Protein AF-A0A9C7RFK9-F1 (afdb_monomer)

Solvent-accessible surface area (backbone atoms only — not comparable to full-atom values): 6118 Å² total; per-residue (Å²): 120,67,70,62,56,51,51,50,53,51,51,53,49,49,54,52,49,52,61,69,42,43,72,68,71,49,64,71,75,72,74,73,94,72,76,91,47,74,59,58,58,42,50,52,50,40,52,53,40,51,52,52,48,50,52,50,52,49,37,42,77,68,64,74,48,54,73,69,58,44,53,54,55,47,53,53,46,50,53,52,38,53,51,41,51,54,54,50,50,62,68,68,59,82,67,87,82,82,88,84,79,132

Sequence (102 aa):
MEFSSLLIVIFVFILSGVFIMRPFLVEEKKPKRSGSSRTDSLVAEKERLLLAIEELDLEYELEKISSGEHNRNRDILLAEAADVIKQLDKIQKPGSSKKKKT

Mean predicted aligned error: 14.39 Å

Foldseek 3Di:
DVVVVVVVVVVVVVVVVCVVCVVVVPPVVPPDPDDDDPLVVLVVVLVVLVVVLVVLVVCVVVVVDDPVVSVVVNVVSVVVNVVSVVVNVVVVPPPPPPDDDD

Radius of gyration: 21.05 Å; Cα contacts (8 Å, |Δi|>4): 32; chains: 1; bounding box: 49×44×56 Å

pLDDT: mean 77.38, std 15.26, range [45.16, 93.25]

Structure (mmCIF, N/CA/C/O backbone):
data_AF-A0A9C7RFK9-F1
#
_entry.id   AF-A0A9C7RFK9-F1
#
loop_
_atom_site.group_PDB
_atom_site.id
_atom_site.type_symbol
_atom_site.label_atom_id
_atom_site.label_alt_id
_atom_site.label_comp_id
_atom_site.label_asym_id
_atom_site.label_entity_id
_atom_site.label_seq_id
_atom_site.pdbx_PDB_ins_code
_atom_site.Cartn_x
_atom_site.Cartn_y
_atom_site.Cartn_z
_atom_site.occupancy
_atom_site.B_iso_or_equiv
_atom_site.auth_seq_id
_atom_site.auth_comp_id
_atom_site.auth_asym_id
_atom_site.auth_atom_id
_atom_site.pdbx_PDB_model_num
ATOM 1 N N . MET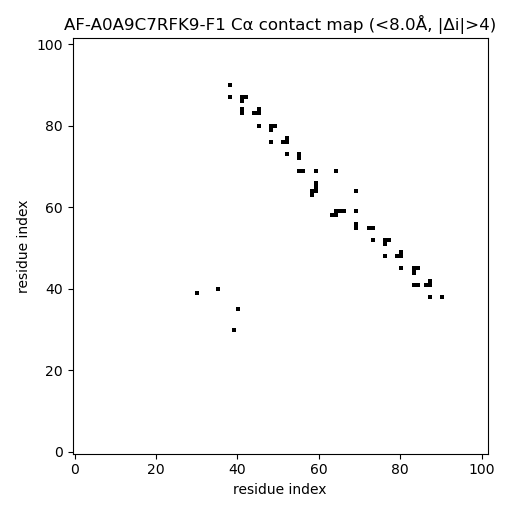 A 1 1 ? 10.846 24.190 -31.619 1.00 61.62 1 MET A N 1
ATOM 2 C CA . MET A 1 1 ? 10.822 22.769 -31.212 1.00 61.62 1 MET A CA 1
ATOM 3 C C . MET A 1 1 ? 11.268 22.578 -29.757 1.00 61.62 1 MET A C 1
ATOM 5 O O . MET A 1 1 ? 10.706 21.718 -29.103 1.00 61.62 1 MET A O 1
ATOM 9 N N . GLU A 1 2 ? 12.133 23.440 -29.205 1.00 67.38 2 GLU A N 1
ATOM 10 C CA . GLU A 1 2 ? 12.617 23.359 -27.805 1.00 67.38 2 GLU A CA 1
ATOM 11 C C . GLU A 1 2 ? 11.585 23.669 -26.700 1.00 67.38 2 GLU A C 1
ATOM 13 O O . GLU A 1 2 ? 11.654 23.139 -25.597 1.00 67.38 2 GLU A O 1
ATOM 18 N N . PHE A 1 3 ? 10.592 24.524 -26.964 1.00 79.81 3 PHE A N 1
ATOM 19 C CA . PHE A 1 3 ? 9.611 24.894 -25.933 1.00 79.81 3 PHE A CA 1
ATOM 20 C C . PHE A 1 3 ? 8.672 23.739 -25.558 1.00 79.81 3 PHE A C 1
ATOM 22 O O . PHE A 1 3 ? 8.254 23.629 -24.408 1.00 79.81 3 PHE A O 1
ATOM 29 N N . SER A 1 4 ? 8.365 22.853 -26.509 1.00 81.12 4 SER A N 1
ATOM 30 C CA . SER A 1 4 ? 7.516 21.685 -26.255 1.00 81.12 4 SER A CA 1
ATOM 31 C C . SER A 1 4 ? 8.236 20.622 -25.428 1.00 81.12 4 SER A C 1
ATOM 33 O O . SER A 1 4 ? 7.624 20.046 -24.533 1.00 81.12 4 SER A O 1
ATOM 35 N N . SER A 1 5 ? 9.528 20.384 -25.676 1.00 86.56 5 SER A N 1
ATOM 36 C CA . SER A 1 5 ? 10.317 19.445 -24.870 1.00 86.56 5 SER A CA 1
ATOM 37 C C . SER A 1 5 ? 10.509 19.963 -23.444 1.00 86.56 5 SER A C 1
ATOM 39 O O . SER A 1 5 ? 10.365 19.191 -22.498 1.00 86.56 5 SER A O 1
ATOM 41 N N . LEU A 1 6 ? 10.719 21.273 -23.268 1.00 91.38 6 LEU A N 1
ATOM 42 C CA . LEU A 1 6 ? 10.827 21.897 -21.947 1.00 91.38 6 LEU A CA 1
ATOM 43 C C . LEU A 1 6 ? 9.552 21.703 -21.106 1.00 91.38 6 LEU A C 1
ATOM 45 O O . LEU A 1 6 ? 9.632 21.358 -19.928 1.00 91.38 6 LEU A O 1
ATOM 49 N N . LEU A 1 7 ? 8.373 21.880 -21.712 1.00 91.38 7 LEU A N 1
ATOM 50 C CA . LEU A 1 7 ? 7.091 21.682 -21.029 1.00 91.38 7 LEU A CA 1
ATOM 51 C C . LEU A 1 7 ? 6.892 20.232 -20.578 1.00 91.38 7 LEU A C 1
ATOM 53 O O . LEU A 1 7 ? 6.425 20.002 -19.465 1.00 91.38 7 LEU A O 1
ATOM 57 N N . ILE A 1 8 ? 7.282 19.262 -21.408 1.00 90.25 8 ILE A N 1
ATOM 58 C CA . ILE A 1 8 ? 7.194 17.836 -21.064 1.00 90.25 8 ILE A CA 1
ATOM 59 C C . ILE A 1 8 ? 8.128 17.510 -19.896 1.00 90.25 8 ILE A C 1
ATOM 61 O O . ILE A 1 8 ? 7.707 16.857 -18.943 1.00 90.25 8 ILE A O 1
ATOM 65 N N . VAL A 1 9 ? 9.369 18.001 -19.929 1.00 91.94 9 VAL A N 1
ATOM 66 C CA . VAL A 1 9 ? 10.340 17.779 -18.848 1.00 91.94 9 VAL A CA 1
ATOM 67 C C . VAL A 1 9 ? 9.826 18.354 -17.528 1.00 91.94 9 VAL A C 1
ATOM 69 O O . VAL A 1 9 ? 9.857 17.666 -16.511 1.00 91.94 9 VAL A O 1
ATOM 72 N N . ILE A 1 10 ? 9.287 19.576 -17.540 1.00 93.25 10 ILE A N 1
ATOM 73 C CA . ILE A 1 10 ? 8.716 20.209 -16.342 1.00 93.25 10 ILE A CA 1
ATOM 74 C C . ILE A 1 10 ? 7.493 19.434 -15.841 1.00 93.25 10 ILE A C 1
ATOM 76 O O . ILE A 1 10 ? 7.351 19.223 -14.640 1.00 93.25 10 ILE A O 1
ATOM 80 N N . PHE A 1 11 ? 6.625 18.972 -16.740 1.00 93.00 11 PHE A N 1
ATOM 81 C CA . PHE A 1 11 ? 5.437 18.206 -16.371 1.00 93.00 11 PHE A CA 1
ATOM 82 C C . PHE A 1 11 ? 5.795 16.884 -15.679 1.00 93.00 11 PHE A C 1
ATOM 84 O O . PHE A 1 11 ? 5.263 16.580 -14.610 1.00 93.00 11 PHE A O 1
ATOM 91 N N . VAL A 1 12 ? 6.752 16.136 -16.236 1.00 91.56 12 VAL A N 1
ATOM 92 C CA . VAL A 1 12 ? 7.261 14.899 -15.621 1.00 91.56 12 VAL A CA 1
ATOM 93 C C . VAL A 1 12 ? 7.960 15.194 -14.293 1.00 91.56 12 VAL A C 1
ATOM 95 O O . VAL A 1 12 ? 7.772 14.461 -13.324 1.00 91.56 12 VAL A O 1
ATOM 98 N N . PHE A 1 13 ? 8.718 16.290 -14.213 1.00 93.12 13 PHE A N 1
ATOM 99 C CA . PHE A 1 13 ? 9.386 16.708 -12.983 1.00 93.12 13 PHE A CA 1
ATOM 100 C C . PHE A 1 13 ? 8.390 17.032 -11.862 1.00 93.12 13 PHE A C 1
ATOM 102 O O . PHE A 1 13 ? 8.581 16.592 -10.731 1.00 93.12 13 PHE A O 1
ATOM 109 N N . ILE A 1 14 ? 7.294 17.733 -12.171 1.00 91.62 14 ILE A N 1
ATOM 110 C CA . ILE A 1 14 ? 6.228 18.035 -11.206 1.00 91.62 14 ILE A CA 1
ATOM 111 C C . ILE A 1 14 ? 5.523 16.750 -10.759 1.00 91.62 14 ILE A C 1
ATOM 113 O O . ILE A 1 14 ? 5.322 16.565 -9.563 1.00 91.62 14 ILE A O 1
ATOM 117 N N . LEU A 1 15 ? 5.180 15.847 -11.683 1.00 88.69 15 LEU A N 1
ATOM 118 C CA . LEU A 1 15 ? 4.554 14.559 -11.355 1.00 88.69 15 LEU A CA 1
ATOM 119 C C . LEU A 1 15 ? 5.432 13.711 -10.426 1.00 88.69 15 LEU A C 1
ATOM 121 O O . LEU A 1 15 ? 4.952 13.214 -9.409 1.00 88.69 15 LEU A O 1
ATOM 125 N N . SER A 1 16 ? 6.722 13.600 -10.748 1.00 85.94 16 SER A N 1
ATOM 126 C CA . SER A 1 16 ? 7.704 12.893 -9.922 1.00 85.94 16 SER A CA 1
ATOM 127 C C . SER A 1 16 ? 7.870 13.559 -8.552 1.00 85.94 16 SER A C 1
ATOM 129 O O . SER A 1 16 ? 7.809 12.893 -7.519 1.00 85.94 16 SER A O 1
ATOM 131 N N . GLY A 1 17 ? 7.969 14.892 -8.525 1.00 86.00 17 GLY A N 1
ATOM 132 C CA . GLY A 1 17 ? 8.030 15.676 -7.295 1.00 86.00 17 GLY A CA 1
ATOM 133 C C . GLY A 1 17 ? 6.817 15.442 -6.397 1.00 86.00 17 GLY A C 1
ATOM 134 O O . GLY A 1 17 ? 6.986 15.142 -5.222 1.00 86.00 17 GLY A O 1
ATOM 135 N N . VAL A 1 18 ? 5.597 15.492 -6.941 1.00 83.38 18 VAL A N 1
ATOM 136 C CA . VAL A 1 18 ? 4.355 15.225 -6.193 1.00 83.38 18 VAL A CA 1
ATOM 137 C C . VAL A 1 18 ? 4.320 13.793 -5.661 1.00 83.38 18 VAL A C 1
ATOM 139 O O . VAL A 1 18 ? 3.904 13.585 -4.522 1.00 83.38 18 VAL A O 1
ATOM 142 N N . PHE A 1 19 ? 4.782 12.812 -6.439 1.00 80.19 19 PHE A N 1
ATOM 143 C CA . PHE A 1 19 ? 4.839 11.417 -6.005 1.00 80.19 19 PHE A CA 1
ATOM 144 C C . PHE A 1 19 ? 5.788 11.225 -4.811 1.00 80.19 19 PHE A C 1
ATOM 146 O O . PHE A 1 19 ? 5.414 10.606 -3.817 1.00 80.19 19 PHE A O 1
ATOM 153 N N . ILE A 1 20 ? 6.973 11.838 -4.862 1.00 80.12 20 ILE A N 1
ATOM 154 C CA . ILE A 1 20 ? 7.983 11.791 -3.791 1.00 80.12 20 ILE A CA 1
ATOM 155 C C . ILE A 1 20 ? 7.547 12.597 -2.561 1.00 80.12 20 ILE A C 1
ATOM 157 O O . ILE A 1 20 ? 7.863 12.229 -1.431 1.00 80.12 20 ILE A O 1
ATOM 161 N N . MET A 1 21 ? 6.806 13.689 -2.757 1.00 73.38 21 MET A N 1
ATOM 162 C CA . MET A 1 21 ? 6.318 14.533 -1.663 1.00 73.38 21 MET A CA 1
ATOM 163 C C . MET A 1 21 ? 5.031 13.991 -1.028 1.00 73.38 21 MET A C 1
ATOM 165 O O . MET A 1 21 ? 4.695 14.386 0.087 1.00 73.38 21 MET A O 1
ATOM 169 N N . ARG A 1 22 ? 4.332 13.051 -1.682 1.00 68.12 22 ARG A N 1
ATOM 170 C CA . ARG A 1 22 ? 3.141 12.372 -1.150 1.00 68.12 22 ARG A CA 1
ATOM 171 C C . ARG A 1 22 ? 3.359 11.780 0.255 1.00 68.12 22 ARG A C 1
ATOM 173 O O . ARG A 1 22 ? 2.557 12.122 1.121 1.00 68.12 22 ARG A O 1
ATOM 180 N N . PRO A 1 23 ? 4.412 10.987 0.548 1.00 69.56 23 PRO A N 1
ATOM 181 C CA . PRO A 1 23 ? 4.667 10.492 1.907 1.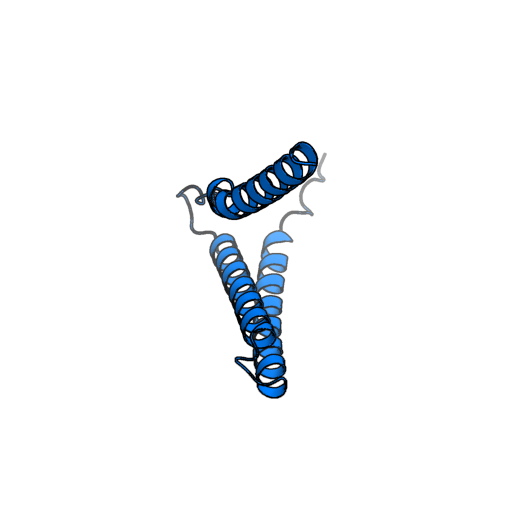00 69.56 23 PRO A CA 1
ATOM 182 C C . PRO A 1 23 ? 5.052 11.589 2.914 1.00 69.56 23 PRO A C 1
ATOM 184 O O . PRO A 1 23 ? 5.014 11.344 4.112 1.00 69.56 23 PRO A O 1
ATOM 187 N N . PHE A 1 24 ? 5.427 12.790 2.457 1.00 62.62 24 PHE A N 1
ATOM 188 C CA . PHE A 1 24 ? 5.808 13.911 3.326 1.00 62.62 24 PHE A CA 1
ATOM 189 C C . PHE A 1 24 ? 4.630 14.848 3.649 1.00 62.62 24 PHE A C 1
ATOM 191 O O . PHE A 1 24 ? 4.621 15.476 4.702 1.00 62.62 24 PHE A O 1
ATOM 198 N N . LEU A 1 25 ? 3.638 14.952 2.751 1.00 56.31 25 LEU A N 1
ATOM 199 C CA . LEU A 1 25 ? 2.387 15.699 2.971 1.00 56.31 25 LEU A CA 1
ATOM 200 C C . LEU A 1 25 ? 1.298 14.848 3.621 1.00 56.31 25 LEU A C 1
ATOM 202 O O . LEU A 1 25 ? 0.402 15.383 4.275 1.00 56.31 25 LEU A O 1
ATOM 206 N N . VAL A 1 26 ? 1.369 13.528 3.458 1.00 54.47 26 VAL A N 1
ATOM 207 C CA . VAL A 1 26 ? 0.692 12.610 4.364 1.00 54.47 26 VAL A CA 1
ATOM 208 C C . VAL A 1 26 ? 1.523 12.608 5.642 1.00 54.47 26 VAL A C 1
ATOM 210 O O . VAL A 1 26 ? 2.300 11.699 5.905 1.00 54.47 26 VAL A O 1
ATOM 213 N N . GLU A 1 27 ? 1.368 13.659 6.451 1.00 50.88 27 GLU A N 1
ATOM 214 C CA . GLU A 1 27 ? 1.497 13.482 7.889 1.00 50.88 27 GLU A CA 1
ATOM 215 C C . GLU A 1 27 ? 0.543 12.338 8.215 1.00 50.88 27 GLU A C 1
ATOM 217 O O . GLU A 1 27 ? -0.675 12.530 8.299 1.00 50.88 27 GLU A O 1
ATOM 222 N N . GLU A 1 28 ? 1.084 11.122 8.341 1.00 52.41 28 GLU A N 1
ATOM 223 C CA . GLU A 1 28 ? 0.447 10.103 9.149 1.00 52.41 28 GLU A CA 1
ATOM 224 C C . GLU A 1 28 ? 0.073 10.842 10.414 1.00 52.41 28 GLU A C 1
ATOM 226 O O . GLU A 1 28 ? 0.954 11.342 11.123 1.00 52.41 28 GLU A O 1
ATOM 231 N N . LYS A 1 29 ? -1.232 11.058 10.607 1.00 51.09 29 LYS A N 1
ATOM 232 C CA . LYS A 1 29 ? -1.766 11.701 11.794 1.00 51.09 29 LYS A CA 1
ATOM 233 C C . LYS A 1 29 ? -1.196 10.895 12.939 1.00 51.09 29 LYS A C 1
ATOM 235 O O . LYS A 1 29 ? -1.767 9.863 13.267 1.00 51.09 29 LYS A O 1
ATOM 240 N N . LYS A 1 30 ? -0.066 11.324 13.509 1.00 49.78 30 LYS A N 1
ATOM 241 C CA . LYS A 1 30 ? 0.527 10.672 14.666 1.00 49.78 30 LYS A CA 1
ATOM 242 C C . LYS A 1 30 ? -0.602 10.671 15.676 1.00 49.78 30 LYS A C 1
ATOM 244 O O . LYS A 1 30 ? -1.016 11.769 16.075 1.00 49.78 30 LYS A O 1
ATOM 249 N N . PRO A 1 31 ? -1.182 9.503 16.006 1.00 47.78 31 PRO A N 1
ATOM 250 C CA . PRO A 1 31 ? -2.360 9.484 16.835 1.00 47.78 31 PRO A CA 1
ATOM 251 C C . PRO A 1 31 ? -1.943 10.142 18.137 1.00 47.78 31 PRO A C 1
ATOM 253 O O . PRO A 1 31 ? -0.931 9.798 18.756 1.00 47.78 31 PRO A O 1
ATOM 256 N N . LYS A 1 32 ? -2.670 11.212 18.453 1.00 48.75 32 LYS A N 1
ATOM 257 C CA . LYS A 1 32 ? -2.502 12.025 19.645 1.00 48.75 32 LYS A CA 1
ATOM 258 C C . LYS A 1 32 ? -2.332 11.047 20.807 1.00 48.75 32 LYS A C 1
ATOM 260 O O . LYS A 1 32 ? -3.235 10.263 21.077 1.00 48.75 32 LYS A O 1
ATOM 265 N N . ARG A 1 33 ? -1.144 11.035 21.422 1.00 52.50 33 ARG A N 1
ATOM 266 C CA . ARG A 1 33 ? -0.786 10.185 22.568 1.00 52.50 33 ARG A CA 1
ATOM 267 C C . ARG A 1 33 ? -1.789 10.421 23.704 1.00 52.50 33 ARG A C 1
ATOM 269 O O . ARG A 1 33 ? -1.567 11.272 24.555 1.00 52.50 33 ARG A O 1
ATOM 276 N N . SER A 1 34 ? -2.893 9.682 23.705 1.00 45.16 34 SER A N 1
ATOM 277 C CA . SER A 1 34 ? -3.772 9.464 24.854 1.00 45.16 34 SER A CA 1
ATOM 278 C C . SER A 1 34 ? -4.729 8.308 24.538 1.00 45.16 34 SER A C 1
ATOM 280 O O . SER A 1 34 ? -5.829 8.522 24.035 1.00 45.16 34 SER A O 1
ATOM 282 N N . GLY A 1 35 ? -4.291 7.082 24.832 1.00 48.97 35 GLY A N 1
ATOM 283 C CA . GLY A 1 35 ? -5.104 5.868 24.733 1.00 48.97 35 GLY A CA 1
ATOM 284 C C . GLY A 1 35 ? -4.916 5.128 23.413 1.00 48.97 35 GLY A C 1
ATOM 285 O O . GLY A 1 35 ? -5.509 5.494 22.411 1.00 48.97 35 GLY A O 1
ATOM 286 N N . SER A 1 36 ? -4.105 4.068 23.439 1.00 55.28 36 SER A N 1
ATOM 287 C CA . SER A 1 36 ? -4.024 3.059 22.378 1.00 55.28 36 SER A CA 1
ATOM 288 C C . SER A 1 36 ? -5.418 2.475 22.153 1.00 55.28 36 SER A C 1
ATOM 290 O O . SER A 1 36 ? -5.873 1.592 22.882 1.00 55.28 36 SER A O 1
ATOM 292 N N . SER A 1 37 ? -6.142 3.029 21.185 1.00 65.88 37 SER A N 1
ATOM 293 C CA . SER A 1 37 ? -7.383 2.435 20.737 1.00 65.88 37 SER A CA 1
ATOM 294 C C . SER A 1 37 ? -7.003 1.205 19.931 1.00 65.88 37 SER A C 1
ATOM 296 O O . SER A 1 37 ? -6.213 1.292 18.996 1.00 65.88 37 SER A O 1
ATOM 298 N N . ARG A 1 38 ? -7.589 0.055 20.260 1.00 69.94 38 ARG A N 1
ATOM 299 C CA . ARG A 1 38 ? -7.527 -1.171 19.447 1.00 69.94 38 ARG A CA 1
ATOM 300 C C . ARG A 1 38 ? -7.853 -0.909 17.964 1.00 69.94 38 ARG A C 1
ATOM 302 O O . ARG A 1 38 ? -7.453 -1.674 17.096 1.00 69.94 38 ARG A O 1
ATOM 309 N N . THR A 1 39 ? -8.570 0.176 17.673 1.00 75.12 39 THR A N 1
ATOM 310 C CA . THR A 1 39 ? -8.804 0.672 16.316 1.00 75.12 39 THR A CA 1
ATOM 311 C C . THR A 1 39 ? -7.518 1.125 15.626 1.00 75.12 39 THR A C 1
ATOM 313 O O . THR A 1 39 ? -7.311 0.754 14.480 1.00 75.12 39 THR A O 1
ATOM 316 N N . ASP A 1 40 ? -6.643 1.876 16.299 1.00 75.94 40 ASP A N 1
ATOM 317 C CA . ASP A 1 40 ? -5.424 2.432 15.694 1.00 75.94 40 ASP A CA 1
ATOM 318 C C . ASP A 1 40 ? -4.440 1.319 15.317 1.00 75.94 40 ASP A C 1
ATOM 320 O O . ASP A 1 40 ? -3.841 1.355 14.245 1.00 75.94 40 ASP A O 1
ATOM 324 N N . SER A 1 41 ? -4.327 0.281 16.157 1.00 81.88 41 SER A N 1
ATOM 325 C CA . SER A 1 41 ? -3.513 -0.899 15.841 1.00 81.88 41 SER A CA 1
ATOM 326 C C . SER A 1 41 ? -4.050 -1.663 14.632 1.00 81.88 41 SER A C 1
ATOM 328 O O . SER A 1 41 ? -3.273 -2.066 13.776 1.00 81.88 41 SER A O 1
ATOM 330 N N . LEU A 1 42 ? -5.374 -1.821 14.529 1.00 82.12 42 LEU A N 1
ATOM 331 C CA . LEU A 1 42 ? -5.997 -2.503 13.392 1.00 82.12 42 LEU A CA 1
ATOM 332 C C . LEU A 1 42 ? -5.905 -1.678 12.098 1.00 82.12 42 LEU A C 1
ATOM 334 O O . LEU A 1 42 ? -5.809 -2.245 11.014 1.00 82.12 42 LEU A O 1
ATOM 338 N N . VAL A 1 43 ? -5.917 -0.343 12.187 1.00 83.31 43 VAL A N 1
ATOM 339 C CA . VAL A 1 43 ? -5.678 0.532 11.028 1.00 83.31 43 VAL A CA 1
ATOM 340 C C . VAL A 1 43 ? -4.240 0.379 10.530 1.00 83.31 43 VAL A C 1
ATOM 342 O O . VAL A 1 43 ? -4.048 0.176 9.335 1.00 83.31 43 VAL A O 1
ATOM 345 N N . ALA A 1 44 ? -3.255 0.387 11.432 1.00 85.62 44 ALA A N 1
ATOM 346 C CA . ALA A 1 44 ? -1.855 0.166 11.069 1.00 85.62 44 ALA A CA 1
ATOM 347 C C . ALA A 1 44 ? -1.625 -1.231 10.461 1.00 85.62 44 ALA A C 1
ATOM 349 O O . ALA A 1 44 ? -0.875 -1.389 9.501 1.00 85.62 44 ALA A O 1
ATOM 350 N N . GLU A 1 45 ? -2.303 -2.255 10.987 1.00 83.06 45 GLU A N 1
ATOM 351 C CA . GLU A 1 45 ? -2.228 -3.621 10.462 1.00 83.06 45 GLU A CA 1
ATOM 352 C C . GLU A 1 45 ? -2.831 -3.731 9.055 1.00 83.06 45 GLU A C 1
ATOM 354 O O . GLU A 1 45 ? -2.225 -4.333 8.170 1.00 83.06 45 GLU A O 1
ATOM 359 N N . LYS A 1 46 ? -3.963 -3.060 8.799 1.00 84.00 46 LYS A N 1
ATOM 360 C CA . LYS A 1 46 ? -4.540 -2.938 7.452 1.00 84.00 46 LYS A CA 1
ATOM 361 C C . LYS A 1 46 ? -3.554 -2.280 6.482 1.00 84.00 46 LYS A C 1
ATOM 363 O O . LYS A 1 46 ? -3.390 -2.768 5.369 1.00 84.00 46 LYS A O 1
ATOM 368 N N . GLU A 1 47 ? -2.937 -1.166 6.869 1.00 86.25 47 GLU A N 1
ATOM 369 C CA . GLU A 1 47 ? -1.983 -0.450 6.009 1.00 86.25 47 GLU A CA 1
ATOM 370 C C . GLU A 1 47 ? -0.758 -1.309 5.694 1.00 86.25 47 GLU A C 1
ATOM 372 O O . GLU A 1 47 ? -0.360 -1.405 4.534 1.00 86.25 47 GLU A O 1
ATOM 377 N N . ARG A 1 48 ? -0.233 -2.030 6.690 1.00 88.56 48 ARG A N 1
ATOM 378 C CA . ARG A 1 48 ? 0.857 -2.992 6.497 1.00 88.56 48 ARG A CA 1
ATOM 379 C C . ARG A 1 48 ? 0.492 -4.094 5.498 1.00 88.56 48 ARG A C 1
ATOM 381 O O . ARG A 1 48 ? 1.308 -4.421 4.642 1.00 88.56 48 ARG A O 1
ATOM 388 N N . LEU A 1 49 ? -0.708 -4.667 5.599 1.00 87.88 49 LEU A N 1
ATOM 389 C CA . LEU A 1 49 ? -1.156 -5.729 4.690 1.00 87.88 49 LEU A CA 1
ATOM 390 C C . LEU A 1 49 ? -1.367 -5.218 3.263 1.00 87.88 49 LEU A C 1
ATOM 392 O O . LEU A 1 49 ? -1.034 -5.917 2.312 1.00 87.88 49 LEU A O 1
ATOM 396 N N . LEU A 1 50 ? -1.870 -3.992 3.098 1.00 88.81 50 LEU A N 1
ATOM 397 C CA . LEU A 1 50 ? -2.013 -3.380 1.776 1.00 88.81 50 LEU A CA 1
ATOM 398 C C . LEU A 1 50 ? -0.658 -3.126 1.110 1.00 88.81 50 LEU A C 1
ATOM 400 O O . LEU A 1 50 ? -0.517 -3.421 -0.073 1.00 88.81 50 LEU A O 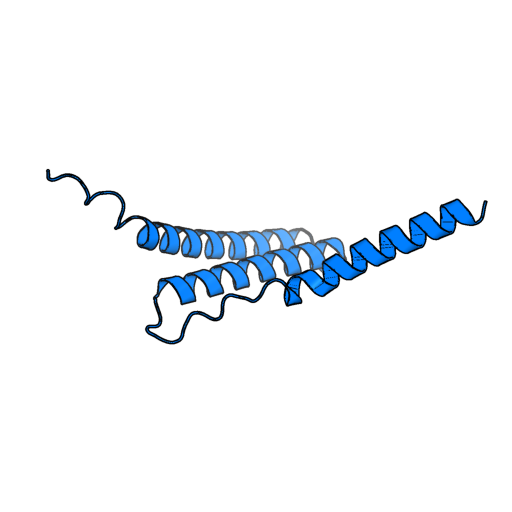1
ATOM 404 N N . LEU A 1 51 ? 0.335 -2.654 1.868 1.00 89.19 51 LEU A N 1
ATOM 405 C CA . LEU A 1 51 ? 1.699 -2.485 1.360 1.00 89.19 51 LEU A CA 1
ATOM 406 C C . LEU A 1 51 ? 2.322 -3.822 0.945 1.00 89.19 51 LEU A C 1
ATOM 408 O O . LEU A 1 51 ? 2.968 -3.892 -0.092 1.00 89.19 51 LEU A O 1
ATOM 412 N N . ALA A 1 52 ? 2.087 -4.894 1.708 1.00 87.06 52 ALA A N 1
ATOM 413 C CA . ALA A 1 52 ? 2.576 -6.226 1.355 1.00 87.06 52 ALA A CA 1
ATOM 414 C C . ALA A 1 52 ? 1.937 -6.772 0.063 1.00 87.06 52 ALA A C 1
ATOM 416 O O . ALA A 1 52 ? 2.608 -7.447 -0.713 1.00 87.06 52 ALA A O 1
ATOM 417 N N . ILE A 1 53 ? 0.654 -6.479 -0.187 1.00 88.3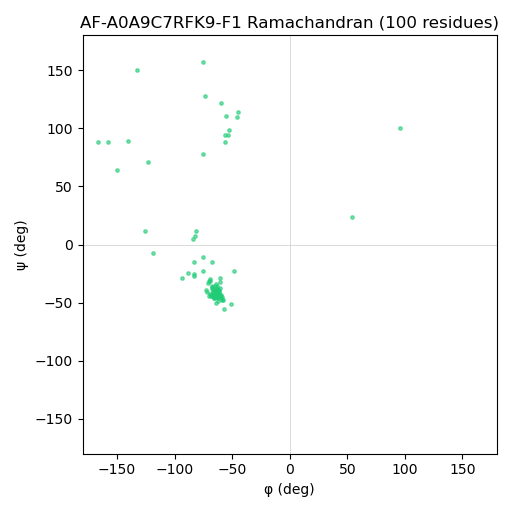1 53 ILE A N 1
ATOM 418 C CA . ILE A 1 53 ? -0.015 -6.842 -1.449 1.00 88.31 53 ILE A CA 1
ATOM 419 C C . ILE A 1 53 ? 0.579 -6.044 -2.614 1.00 88.31 53 ILE A C 1
ATOM 421 O O . ILE A 1 53 ? 0.852 -6.621 -3.661 1.00 88.31 53 ILE A O 1
ATOM 425 N N . GLU A 1 54 ? 0.801 -4.741 -2.429 1.00 89.25 54 GLU A N 1
ATOM 426 C CA . GLU A 1 54 ? 1.409 -3.877 -3.448 1.00 89.25 54 GLU A CA 1
ATOM 427 C C . GLU A 1 54 ? 2.834 -4.326 -3.796 1.00 89.25 54 GLU A C 1
ATOM 429 O O . GLU A 1 54 ? 3.174 -4.440 -4.970 1.00 89.25 54 GLU A O 1
ATOM 434 N N . GLU A 1 55 ? 3.652 -4.645 -2.793 1.00 88.50 55 GLU A N 1
ATOM 435 C CA . GLU A 1 55 ? 5.004 -5.171 -2.996 1.00 88.50 55 GLU A CA 1
ATOM 436 C C . GLU A 1 55 ? 4.980 -6.501 -3.760 1.00 88.50 55 GLU A C 1
ATOM 438 O O . GLU A 1 55 ? 5.725 -6.665 -4.723 1.00 88.50 55 GLU A O 1
ATOM 443 N N . LEU A 1 56 ? 4.077 -7.416 -3.399 1.00 88.25 56 LEU A N 1
ATOM 444 C CA . LEU A 1 56 ? 3.912 -8.696 -4.087 1.00 88.25 56 LEU A CA 1
ATOM 445 C C . LEU A 1 56 ? 3.479 -8.523 -5.555 1.00 88.25 56 LEU A C 1
ATOM 447 O O . LEU A 1 56 ? 3.977 -9.226 -6.437 1.00 88.25 56 LEU A O 1
ATOM 451 N N . ASP A 1 57 ? 2.556 -7.598 -5.823 1.00 88.38 57 ASP A N 1
ATOM 452 C CA . ASP A 1 57 ? 2.103 -7.284 -7.180 1.00 88.38 57 ASP A CA 1
ATOM 453 C C . ASP A 1 57 ? 3.253 -6.676 -8.009 1.00 88.38 57 ASP A C 1
ATOM 455 O O . ASP A 1 57 ? 3.466 -7.082 -9.152 1.00 88.38 57 ASP A O 1
ATOM 459 N N . LEU A 1 58 ? 4.069 -5.797 -7.415 1.00 90.12 58 LEU A N 1
ATOM 460 C CA . LEU A 1 58 ? 5.273 -5.249 -8.052 1.00 90.12 58 LEU A CA 1
ATOM 461 C C . LEU A 1 58 ? 6.332 -6.323 -8.318 1.00 90.12 58 LEU A C 1
ATOM 463 O O . LEU A 1 58 ? 6.969 -6.315 -9.367 1.00 90.12 58 LEU A O 1
ATOM 467 N N . GLU A 1 59 ? 6.545 -7.261 -7.397 1.00 87.94 59 GLU A N 1
ATOM 468 C CA . GLU A 1 59 ? 7.465 -8.379 -7.618 1.00 87.94 59 GLU A CA 1
ATOM 469 C C . GLU A 1 59 ? 7.041 -9.243 -8.806 1.00 87.94 59 GLU A C 1
ATOM 471 O O . GLU A 1 59 ? 7.896 -9.692 -9.574 1.00 87.94 59 GLU A O 1
ATOM 476 N N . TYR A 1 60 ? 5.736 -9.447 -8.987 1.00 87.44 60 TYR A N 1
ATOM 477 C CA . TYR A 1 60 ? 5.20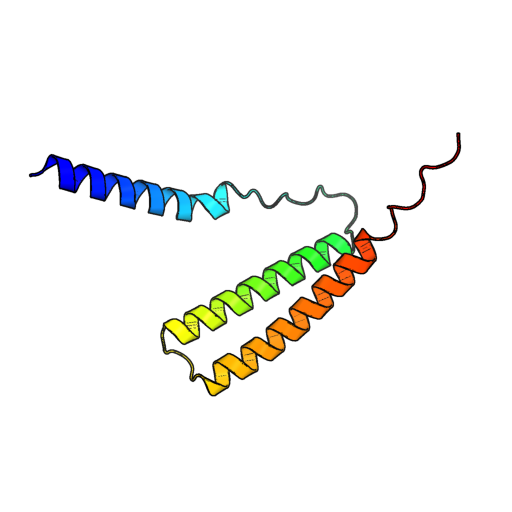1 -10.151 -10.145 1.00 87.44 60 TYR A CA 1
ATOM 478 C C . TYR A 1 60 ? 5.354 -9.345 -11.440 1.00 87.44 60 TYR A C 1
ATOM 480 O O . TYR A 1 60 ? 5.810 -9.900 -12.439 1.00 87.44 60 TYR A O 1
ATOM 488 N N . GLU A 1 61 ? 5.053 -8.042 -11.426 1.00 86.12 61 GLU A N 1
ATOM 489 C CA . GLU A 1 61 ? 5.276 -7.154 -12.580 1.00 86.12 61 GLU A CA 1
ATOM 490 C C . GLU A 1 61 ? 6.755 -7.082 -12.989 1.00 86.12 61 GLU A C 1
ATOM 492 O O . GLU A 1 61 ? 7.073 -6.957 -14.170 1.00 86.12 61 GLU A O 1
ATOM 497 N N . LEU A 1 62 ? 7.666 -7.206 -12.022 1.00 88.75 62 LEU A N 1
ATOM 498 C CA . LEU A 1 62 ? 9.111 -7.277 -12.240 1.00 88.75 62 LEU A CA 1
ATOM 499 C C . LEU A 1 62 ? 9.604 -8.685 -12.624 1.00 88.75 62 LEU A C 1
ATOM 501 O O . LEU A 1 62 ? 10.815 -8.906 -12.658 1.00 88.75 62 LEU A O 1
ATOM 505 N N . GLU A 1 63 ? 8.693 -9.633 -12.869 1.00 84.12 63 GLU A N 1
ATOM 506 C CA . GLU A 1 63 ? 8.964 -11.042 -13.192 1.00 84.12 63 GLU A CA 1
ATOM 507 C C . GLU A 1 63 ? 9.868 -11.753 -12.163 1.00 84.12 63 GLU A C 1
ATOM 509 O O . GLU A 1 63 ? 10.517 -12.758 -12.463 1.00 84.12 63 GLU A O 1
ATOM 514 N N . LYS A 1 64 ? 9.911 -11.261 -10.915 1.00 81.75 64 LYS A N 1
ATOM 515 C CA . LYS A 1 64 ? 10.713 -11.863 -9.835 1.00 81.75 64 LYS A CA 1
ATOM 516 C C . LYS A 1 64 ? 10.092 -13.145 -9.288 1.00 81.75 64 LYS A C 1
ATOM 518 O O . LYS A 1 64 ? 10.802 -13.961 -8.701 1.00 81.75 64 LYS A O 1
ATOM 523 N N . ILE A 1 65 ? 8.781 -13.315 -9.462 1.00 82.25 65 ILE A N 1
ATOM 524 C CA . ILE A 1 65 ? 8.006 -14.451 -8.958 1.00 82.25 65 ILE A CA 1
ATOM 525 C C . ILE A 1 65 ? 7.092 -15.023 -10.046 1.00 82.25 65 ILE A C 1
ATOM 527 O O . ILE A 1 65 ? 6.627 -14.316 -10.936 1.00 82.25 65 ILE A O 1
ATOM 531 N N . SER A 1 66 ? 6.820 -16.328 -9.976 1.00 84.75 66 SER A N 1
ATOM 532 C CA . SER A 1 66 ? 5.902 -16.987 -10.913 1.00 84.75 66 SER A CA 1
ATOM 533 C C . SER A 1 66 ? 4.438 -16.660 -10.601 1.00 84.75 66 SER A C 1
ATOM 535 O O . SER A 1 66 ? 4.084 -16.377 -9.456 1.00 84.75 66 SER A O 1
ATOM 537 N N . SER A 1 67 ? 3.555 -16.790 -11.594 1.00 81.12 67 SER A N 1
ATOM 538 C CA . SER A 1 67 ? 2.112 -16.565 -11.418 1.00 81.12 67 SER A CA 1
ATOM 539 C C . SER A 1 67 ? 1.463 -17.500 -10.387 1.00 81.12 67 SER A C 1
ATOM 541 O O . SER A 1 67 ? 0.482 -17.123 -9.751 1.00 81.12 67 SER A O 1
ATOM 543 N N . GLY A 1 68 ? 1.996 -18.710 -10.188 1.00 84.19 68 GLY A N 1
ATOM 544 C CA . GLY A 1 68 ? 1.502 -19.639 -9.165 1.00 84.19 68 GLY A CA 1
ATOM 545 C C . GLY A 1 68 ? 1.796 -19.161 -7.740 1.00 84.19 68 GLY A C 1
ATOM 546 O O . GLY A 1 68 ? 0.917 -19.202 -6.881 1.00 84.19 68 GLY A O 1
ATOM 547 N N . GLU A 1 69 ? 3.009 -18.654 -7.514 1.00 80.81 69 GLU A N 1
ATOM 548 C CA . GLU A 1 69 ? 3.439 -18.116 -6.217 1.00 80.81 69 GLU A CA 1
ATOM 549 C C . GLU A 1 69 ? 2.761 -16.775 -5.914 1.00 80.81 69 GLU A C 1
ATOM 551 O O . GLU A 1 69 ? 2.288 -16.561 -4.798 1.00 80.81 69 GLU A O 1
ATOM 556 N N . HIS A 1 70 ? 2.629 -15.908 -6.924 1.00 89.00 70 HIS A N 1
ATOM 557 C CA . HIS A 1 70 ? 1.918 -14.632 -6.818 1.00 89.00 70 HIS A CA 1
ATOM 558 C C . HIS A 1 70 ? 0.466 -14.822 -6.369 1.00 89.00 70 HIS A C 1
ATOM 560 O O . HIS A 1 70 ? 0.076 -14.297 -5.328 1.00 89.00 70 HIS A O 1
ATOM 566 N N . ASN A 1 71 ? -0.314 -15.641 -7.084 1.00 87.31 71 ASN A N 1
ATOM 567 C CA . ASN A 1 71 ? -1.725 -15.861 -6.755 1.00 87.31 71 ASN A CA 1
ATOM 568 C C . ASN A 1 71 ? -1.904 -16.449 -5.350 1.00 87.31 71 ASN A C 1
ATOM 570 O O . ASN A 1 71 ? -2.746 -15.985 -4.583 1.00 87.31 71 ASN A O 1
ATOM 574 N N . ARG A 1 72 ? -1.072 -17.429 -4.977 1.00 90.88 72 ARG A N 1
ATOM 575 C CA . ARG A 1 72 ? -1.133 -18.054 -3.653 1.00 90.88 72 ARG A CA 1
ATOM 576 C C . ARG A 1 72 ? -0.848 -17.054 -2.532 1.00 90.88 72 ARG A C 1
ATOM 578 O O . ARG A 1 72 ? -1.592 -17.008 -1.554 1.00 90.88 72 ARG A O 1
ATOM 585 N N . ASN A 1 73 ? 0.222 -16.273 -2.659 1.00 86.31 73 ASN A N 1
ATOM 586 C CA . ASN A 1 73 ? 0.612 -15.305 -1.633 1.00 86.31 73 ASN A CA 1
ATOM 587 C C . ASN A 1 73 ? -0.409 -14.165 -1.539 1.00 86.31 73 ASN A C 1
ATOM 589 O O . ASN A 1 73 ? -0.741 -13.711 -0.444 1.00 86.31 73 ASN A O 1
ATOM 593 N N . ARG A 1 74 ? -0.977 -13.765 -2.679 1.00 90.44 74 ARG A N 1
ATOM 594 C CA . ARG A 1 74 ? -2.001 -12.727 -2.762 1.00 90.44 74 ARG A CA 1
ATOM 595 C C . ARG A 1 74 ? -3.299 -13.146 -2.080 1.00 90.44 74 ARG A C 1
ATOM 597 O O . ARG A 1 74 ? -3.862 -12.354 -1.331 1.00 90.44 74 ARG A O 1
ATOM 604 N N . ASP A 1 75 ? -3.742 -14.386 -2.269 1.00 91.06 75 ASP A N 1
ATOM 605 C CA . ASP A 1 75 ? -4.946 -14.909 -1.613 1.00 91.06 75 ASP A CA 1
ATOM 606 C C . ASP A 1 75 ? -4.806 -14.944 -0.083 1.00 91.06 75 ASP A C 1
ATOM 608 O O . ASP A 1 75 ? -5.747 -14.600 0.637 1.00 91.06 75 ASP A O 1
ATOM 612 N N . ILE A 1 76 ? -3.620 -15.301 0.423 1.00 91.69 76 ILE A N 1
ATOM 613 C CA . ILE A 1 76 ? -3.320 -15.304 1.864 1.00 91.69 76 ILE A CA 1
ATOM 614 C C . ILE A 1 76 ? -3.401 -13.880 2.429 1.00 91.69 76 ILE A C 1
ATOM 616 O O . ILE A 1 76 ? -4.116 -13.646 3.406 1.00 91.69 76 ILE A O 1
ATOM 620 N N 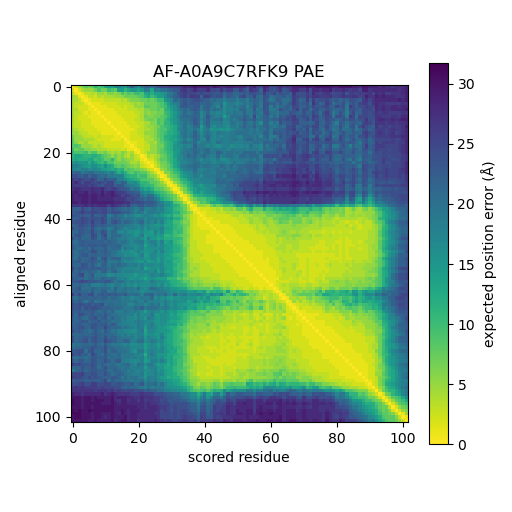. LEU A 1 77 ? -2.725 -12.923 1.787 1.00 89.31 77 LEU A N 1
ATOM 621 C CA . LEU A 1 77 ? -2.714 -11.524 2.221 1.00 89.31 77 LEU A CA 1
ATOM 622 C C . LEU A 1 77 ? -4.106 -10.881 2.139 1.00 89.31 77 LEU A C 1
ATOM 624 O O . LEU A 1 77 ? -4.496 -10.122 3.026 1.00 89.31 77 LEU A O 1
ATOM 628 N N . LEU A 1 78 ? -4.890 -11.208 1.107 1.00 89.94 78 LEU A N 1
ATOM 629 C CA . LEU A 1 78 ? -6.266 -10.731 0.966 1.00 89.94 78 LEU A CA 1
ATOM 630 C C . LEU A 1 78 ? -7.188 -11.285 2.053 1.00 89.94 78 LEU A C 1
ATOM 632 O O . LEU A 1 78 ? -8.033 -10.546 2.562 1.00 89.94 78 LEU A O 1
ATOM 636 N N . ALA A 1 79 ? -7.035 -12.557 2.427 1.00 91.25 79 ALA A N 1
ATOM 637 C CA . ALA A 1 79 ? -7.805 -13.153 3.514 1.00 91.25 79 ALA A CA 1
ATOM 638 C C . ALA A 1 79 ? -7.497 -12.476 4.860 1.00 91.25 79 ALA A C 1
ATOM 640 O O . ALA A 1 79 ? -8.417 -12.166 5.621 1.00 91.25 79 ALA A O 1
ATOM 641 N N . GLU A 1 80 ? -6.220 -12.193 5.126 1.00 88.62 80 GLU A N 1
ATOM 642 C CA . GLU A 1 80 ? -5.777 -11.493 6.334 1.00 88.62 80 GLU A CA 1
ATOM 643 C C . GLU A 1 80 ? -6.292 -10.044 6.362 1.00 88.62 80 GLU A C 1
ATOM 645 O O . GLU A 1 80 ? -6.899 -9.608 7.344 1.00 88.62 80 GLU A O 1
ATOM 650 N N . ALA A 1 81 ? -6.178 -9.320 5.242 1.00 87.06 81 ALA A N 1
ATOM 651 C CA . ALA A 1 81 ? -6.694 -7.959 5.112 1.00 87.06 81 ALA A CA 1
ATOM 652 C C . ALA A 1 81 ? -8.220 -7.900 5.298 1.00 87.06 81 ALA A C 1
ATOM 654 O O . ALA A 1 81 ? -8.737 -6.995 5.961 1.00 87.06 81 ALA A O 1
ATOM 655 N N . ALA A 1 82 ? -8.953 -8.876 4.754 1.00 90.62 82 ALA A N 1
ATOM 656 C CA . ALA A 1 82 ? -10.400 -8.969 4.909 1.00 90.62 82 ALA A CA 1
ATOM 657 C C . ALA A 1 82 ? -10.817 -9.174 6.374 1.00 90.62 82 ALA A C 1
ATOM 659 O O . ALA A 1 82 ? -11.810 -8.581 6.812 1.00 90.62 82 ALA A O 1
ATOM 660 N N . ASP A 1 83 ? -10.071 -9.966 7.149 1.00 91.19 83 ASP A N 1
ATOM 661 C CA . ASP A 1 83 ? -10.368 -10.154 8.570 1.00 91.19 83 ASP A CA 1
ATOM 662 C C . ASP A 1 83 ? -10.109 -8.875 9.379 1.00 91.19 83 ASP A C 1
ATOM 664 O O . ASP A 1 83 ? -10.982 -8.440 10.137 1.00 91.19 83 ASP A O 1
ATOM 668 N N . VAL A 1 84 ? -8.983 -8.195 9.145 1.00 87.69 84 VAL A N 1
ATOM 669 C CA . VAL A 1 84 ? -8.660 -6.917 9.807 1.00 87.69 84 VAL A CA 1
ATOM 670 C C . VAL A 1 84 ? -9.712 -5.845 9.493 1.00 87.69 84 VAL A C 1
ATOM 672 O O . VAL A 1 84 ? -10.205 -5.169 10.401 1.00 87.69 84 VAL A O 1
ATOM 675 N N . ILE A 1 85 ? -10.145 -5.727 8.233 1.00 87.00 85 ILE A N 1
ATOM 676 C CA . ILE A 1 85 ? -11.210 -4.792 7.829 1.00 87.00 85 ILE A CA 1
ATOM 677 C C . ILE A 1 85 ? -12.535 -5.140 8.520 1.00 87.00 85 ILE A C 1
ATOM 679 O O . ILE A 1 85 ? -13.219 -4.257 9.039 1.00 87.00 85 ILE A O 1
ATOM 683 N N . LYS A 1 86 ? -12.882 -6.426 8.617 1.00 87.88 86 LYS A N 1
ATOM 684 C CA . LYS A 1 86 ? -14.085 -6.879 9.331 1.00 87.88 86 LYS A CA 1
ATOM 685 C C . LYS A 1 86 ? -14.025 -6.558 10.827 1.00 87.88 86 LYS A C 1
ATOM 687 O O . LYS A 1 86 ? -15.055 -6.249 11.433 1.00 87.88 86 LYS A O 1
ATOM 692 N N . GLN A 1 87 ? -12.847 -6.636 11.443 1.00 86.62 87 GLN A N 1
ATOM 693 C CA . GLN A 1 87 ? -12.641 -6.225 12.832 1.00 86.62 87 GLN A CA 1
ATOM 694 C C . GLN A 1 87 ? -12.796 -4.705 12.997 1.00 86.62 87 GLN A C 1
ATOM 696 O O . GLN A 1 87 ? -13.487 -4.267 13.921 1.00 86.62 87 GLN A O 1
ATOM 701 N N . LEU A 1 88 ? -12.255 -3.905 12.072 1.00 84.38 88 LEU A N 1
ATOM 702 C CA . LEU A 1 88 ? -12.446 -2.450 12.040 1.00 84.38 88 LEU A CA 1
ATOM 703 C C . LEU A 1 88 ? -13.919 -2.057 11.873 1.00 84.38 88 LEU A C 1
ATOM 705 O O . LEU A 1 88 ? -14.403 -1.168 12.576 1.00 84.38 88 LEU A O 1
ATOM 709 N N . ASP A 1 89 ? -14.660 -2.738 11.002 1.00 83.25 89 ASP A N 1
ATOM 710 C CA . ASP A 1 89 ? -16.088 -2.488 10.786 1.00 83.25 89 ASP A CA 1
ATOM 711 C C . ASP A 1 89 ? -16.915 -2.725 12.052 1.00 83.25 89 ASP A C 1
ATOM 713 O O . ASP A 1 89 ? -17.814 -1.943 12.372 1.00 83.25 89 ASP A O 1
ATOM 717 N N . LYS A 1 90 ? -16.595 -3.774 12.821 1.00 86.25 90 LYS A N 1
ATOM 718 C CA . LYS A 1 90 ? -17.255 -4.061 14.106 1.00 86.25 90 LYS A CA 1
ATOM 719 C C . LYS A 1 90 ? -17.011 -2.966 15.146 1.00 86.25 90 LYS A C 1
ATOM 721 O O . LYS A 1 90 ? -17.900 -2.708 15.954 1.00 86.25 90 LYS A O 1
ATOM 726 N N . ILE A 1 91 ? -15.837 -2.331 15.128 1.00 80.06 91 ILE A N 1
ATOM 727 C CA . ILE A 1 91 ? -15.453 -1.280 16.084 1.00 80.06 91 ILE A CA 1
ATOM 728 C C . ILE A 1 91 ? -15.995 0.096 15.673 1.00 80.06 91 ILE A C 1
ATOM 730 O O . ILE A 1 91 ? -16.264 0.923 16.539 1.00 80.06 91 ILE A O 1
ATOM 734 N N . GLN A 1 92 ? -16.213 0.340 14.378 1.00 68.88 92 GLN A N 1
ATOM 735 C CA . GLN A 1 92 ? -16.809 1.583 13.869 1.00 68.88 92 GLN A CA 1
ATOM 736 C C . GLN A 1 92 ? -18.349 1.590 13.933 1.00 68.88 92 GLN A C 1
ATOM 738 O O . GLN A 1 92 ? -18.962 2.650 14.070 1.00 68.88 92 GLN A O 1
ATOM 743 N N . LYS A 1 93 ? -19.004 0.419 13.916 1.00 65.00 93 LYS A N 1
ATOM 744 C CA . LYS A 1 93 ? -20.474 0.298 14.015 1.00 65.00 93 LYS A CA 1
ATOM 745 C C . LYS A 1 93 ? -21.164 0.503 15.386 1.00 65.00 93 LYS A C 1
ATOM 747 O O . LYS A 1 93 ? -22.388 0.639 15.351 1.00 65.00 93 LYS A O 1
ATOM 752 N N . PRO A 1 94 ? -20.528 0.587 16.575 1.00 51.53 94 PRO A N 1
ATOM 753 C CA . PRO A 1 94 ? -21.256 0.651 17.846 1.00 51.53 94 PRO A CA 1
ATOM 754 C C . PRO A 1 94 ? -21.790 2.053 18.223 1.00 51.53 94 PRO A C 1
ATOM 756 O O . PRO A 1 94 ? -22.244 2.240 19.348 1.00 51.53 94 PRO A O 1
ATOM 759 N N . GLY A 1 95 ? -21.780 3.040 17.312 1.00 50.50 95 GLY A N 1
ATOM 760 C CA . GLY A 1 95 ? -22.154 4.435 17.612 1.00 50.50 95 GLY A CA 1
ATOM 761 C C . GLY A 1 95 ? -23.346 5.045 16.855 1.00 50.50 95 GLY A C 1
ATOM 762 O O . GLY A 1 95 ? -23.760 6.150 17.195 1.00 50.50 95 GLY A O 1
ATOM 763 N N . SER A 1 96 ? -23.936 4.381 15.854 1.00 48.41 96 SER A N 1
ATOM 764 C CA . SER A 1 96 ? -24.958 5.012 14.988 1.00 48.41 96 SER A CA 1
ATOM 765 C C . SER A 1 96 ? -26.399 4.996 15.532 1.00 48.41 96 SER A C 1
ATOM 767 O O . SER A 1 96 ? -27.309 5.461 14.851 1.00 48.41 96 SER A O 1
ATOM 769 N N . SER A 1 97 ? -26.643 4.514 16.759 1.00 49.28 97 SER A N 1
ATOM 770 C CA . SER A 1 97 ? -28.007 4.260 17.269 1.00 49.28 97 SER A CA 1
ATOM 771 C C . SER A 1 97 ? -28.393 4.931 18.599 1.00 49.28 97 SER A C 1
ATOM 773 O O . SER A 1 97 ? -29.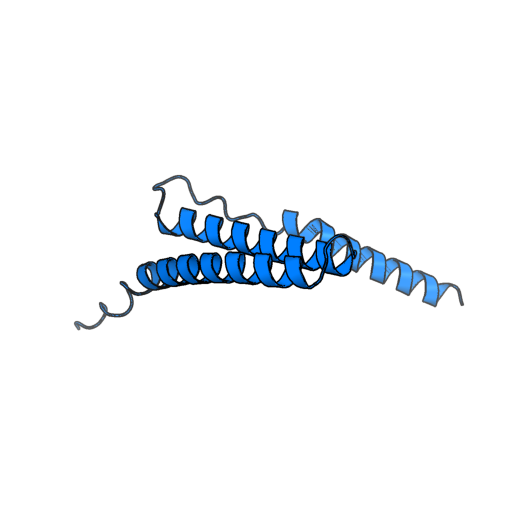471 4.656 19.123 1.00 49.28 97 SER A O 1
ATOM 775 N N . LYS A 1 98 ? -27.614 5.882 19.137 1.00 50.22 98 LYS A N 1
ATOM 776 C CA . LYS A 1 98 ? -28.032 6.683 20.314 1.00 50.22 98 LYS A CA 1
ATOM 777 C C . LYS A 1 98 ? -28.026 8.191 20.055 1.00 50.22 98 LYS A C 1
ATOM 779 O O . LYS A 1 98 ? -27.237 8.933 20.628 1.00 50.22 98 LYS A O 1
ATOM 784 N N . LYS A 1 99 ? -28.977 8.672 19.251 1.00 48.91 99 LYS A N 1
ATOM 785 C CA . LYS A 1 99 ? -29.465 10.059 19.365 1.00 48.91 99 LYS A CA 1
ATOM 786 C C . LYS A 1 99 ? -30.929 10.175 18.934 1.00 48.91 99 LYS A C 1
ATOM 788 O O . LYS A 1 99 ? -31.265 10.825 17.955 1.00 48.91 99 LYS A O 1
ATOM 793 N N . LYS A 1 100 ? -31.818 9.514 19.679 1.00 50.25 100 LYS A N 1
ATOM 794 C CA . LYS A 1 100 ? -33.254 9.815 19.659 1.00 50.25 100 LYS A CA 1
ATOM 795 C C . LYS A 1 100 ? -33.807 9.721 21.078 1.00 50.25 100 LYS A C 1
ATOM 797 O O . LYS A 1 100 ? -34.221 8.656 21.518 1.00 50.25 100 LYS A O 1
ATOM 802 N N . LYS A 1 101 ? -33.760 10.838 21.799 1.00 45.91 101 LYS A N 1
ATOM 803 C CA . LYS A 1 101 ? -34.738 11.152 22.841 1.00 45.91 101 LYS A CA 1
ATOM 804 C C . LYS A 1 101 ? -34.731 12.662 23.066 1.00 45.91 101 LYS A C 1
ATOM 806 O O . LYS A 1 101 ? -33.898 13.191 23.794 1.00 45.91 101 LYS A O 1
ATOM 811 N N . THR A 1 102 ? -35.568 13.314 22.266 1.00 54.25 102 THR A N 1
ATOM 812 C CA . THR A 1 102 ? -36.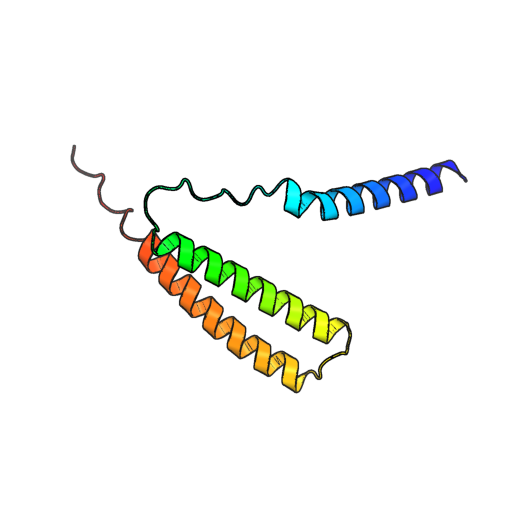312 14.514 22.656 1.00 54.25 102 THR A CA 1
ATOM 813 C C . THR A 1 102 ? -37.081 14.254 23.941 1.00 54.25 102 THR A C 1
ATOM 815 O O . THR A 1 102 ? -37.570 13.104 24.071 1.00 54.25 102 THR A O 1
#

Secondary structur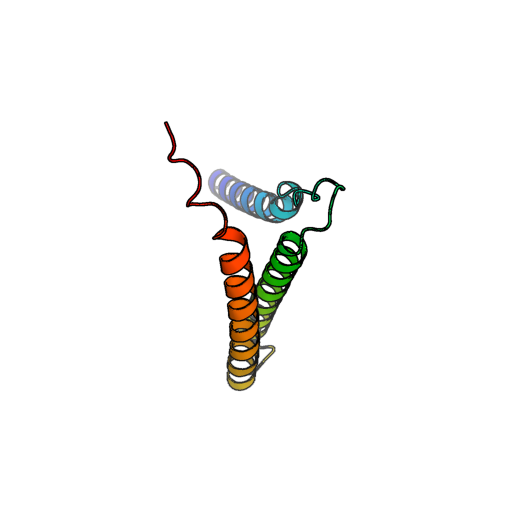e (DSSP, 8-state):
-HHHHHHHHHHHHHHHHHHHHHHHHS------SS---HHHHHHHHHHHHHHHHHHHHHHHHTT-S-HHHHHHHHHHHHHHHHHHHHHHHHHHGGGTT-----

Nearest PDB structures (foldseek):
  2f6m-assembly2_C  TM=9.822E-01  e=4.025E-01  Saccharomyces cerevisiae
  2f66-assembly3_D  TM=9.328E-01  e=3.762E-01  Saccharomyces cerevisiae
  2f6m-assembly1_A  TM=9.508E-01  e=6.909E-01  Saccharomyces cerevisiae
  2p22-assembly1_A  TM=6.061E-01  e=4.929E-01  Saccharomyces cerevisiae
  5xg2-assembly1_A  TM=9.118E-01  e=5.998E+00  Pyrococcus yayanosii CH1